Protein AF-A0A8J1W6Z0-F1 (afdb_monomer_lite)

pLDDT: mean 76.2, std 20.37, range [37.91, 97.0]

Secondary structure (DSSP, 8-state):
---------------------S--------PPP------------------------EEEEEEE-GGGEEESSS---SB-TTS-BHHHHHHHHHTTSS-TTTSPPEEEEE-TTT--EEES-HHHHHHHHHH-TTS-EEEEEEE-TT---

Structure (mmCIF, N/CA/C/O backbone):
data_AF-A0A8J1W6Z0-F1
#
_entry.id   AF-A0A8J1W6Z0-F1
#
loop_
_atom_site.group_PDB
_atom_site.id
_atom_site.type_symbol
_atom_site.label_atom_id
_atom_site.label_alt_id
_atom_site.label_comp_id
_atom_site.label_asym_id
_atom_site.label_entity_id
_atom_site.label_seq_id
_atom_site.pdbx_PDB_ins_code
_atom_site.Cartn_x
_atom_site.Cartn_y
_atom_site.Cartn_z
_atom_site.occupancy
_atom_site.B_iso_or_equiv
_atom_site.auth_seq_id
_atom_site.auth_comp_id
_atom_site.auth_asym_id
_atom_site.auth_atom_id
_atom_site.pdbx_PDB_model_num
ATOM 1 N N . VAL A 1 1 ? -59.587 -21.105 31.756 1.00 55.28 1 VAL A N 1
ATOM 2 C CA . VAL A 1 1 ? -58.363 -21.680 31.159 1.00 55.28 1 VAL A CA 1
ATOM 3 C C . VAL A 1 1 ? -57.451 -20.518 30.804 1.00 55.28 1 VAL A C 1
ATOM 5 O O . VAL A 1 1 ? -57.468 -20.054 29.679 1.00 55.28 1 VAL A O 1
ATOM 8 N N . GLU A 1 2 ? -56.927 -19.776 31.776 1.00 43.16 2 GLU A N 1
ATOM 9 C CA . GLU A 1 2 ? -56.063 -20.170 32.907 1.00 43.16 2 GLU A CA 1
ATOM 10 C C . GLU A 1 2 ? -54.629 -20.490 32.444 1.00 43.16 2 GLU A C 1
ATOM 12 O O . GLU A 1 2 ? -54.354 -21.591 31.982 1.00 43.16 2 GLU A O 1
ATOM 17 N N . GLU A 1 3 ? -53.805 -19.438 32.561 1.00 55.97 3 GLU A N 1
ATOM 18 C CA . GLU A 1 3 ? -52.417 -19.374 33.052 1.00 55.97 3 GLU A CA 1
ATOM 19 C C . GLU A 1 3 ? -51.219 -19.884 32.200 1.00 55.97 3 GLU A C 1
ATOM 21 O O . GLU A 1 3 ? -51.371 -20.701 31.292 1.00 55.97 3 GLU A O 1
ATOM 26 N N . PRO A 1 4 ? -50.020 -19.299 32.444 1.00 62.81 4 PRO A N 1
ATOM 27 C CA . PRO A 1 4 ? -48.922 -19.117 31.492 1.00 62.81 4 PRO A CA 1
ATOM 28 C C . PRO A 1 4 ? -47.702 -20.009 31.792 1.00 62.81 4 PRO A C 1
ATOM 30 O O . PRO A 1 4 ? -47.584 -20.568 32.876 1.00 62.81 4 PRO A O 1
ATOM 33 N N . ASN A 1 5 ? -46.737 -20.081 30.866 1.00 52.59 5 ASN A N 1
ATOM 34 C CA . ASN A 1 5 ? -45.421 -20.668 31.149 1.00 52.59 5 ASN A CA 1
ATOM 35 C C . ASN A 1 5 ? -44.339 -19.585 31.223 1.00 52.59 5 ASN A C 1
ATOM 37 O O . ASN A 1 5 ? -43.791 -19.139 30.214 1.00 52.59 5 ASN A O 1
ATOM 41 N N . THR A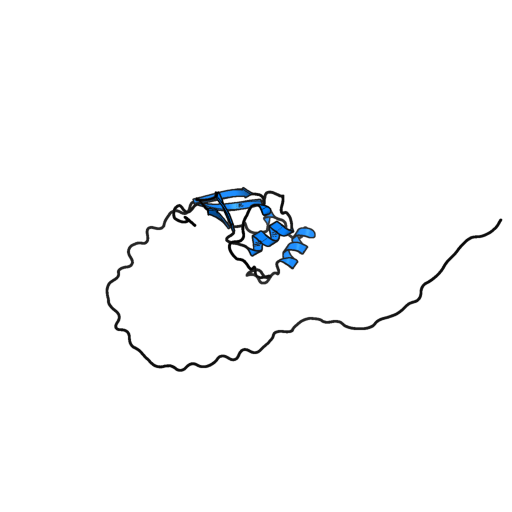 1 6 ? -44.047 -19.189 32.457 1.00 53.59 6 THR A N 1
ATOM 42 C CA . THR A 1 6 ? -42.753 -18.695 32.925 1.00 53.59 6 THR A CA 1
ATOM 43 C C . THR A 1 6 ? -41.742 -19.843 32.937 1.00 53.59 6 THR A C 1
ATOM 45 O O . THR A 1 6 ? -42.044 -20.949 33.375 1.00 53.59 6 THR A O 1
ATOM 48 N N . SER A 1 7 ? -40.517 -19.577 32.494 1.00 65.12 7 SER A N 1
ATOM 49 C CA . SER A 1 7 ? -39.356 -20.403 32.830 1.00 65.12 7 SER A CA 1
ATOM 50 C C . SER A 1 7 ? -38.153 -19.487 32.989 1.00 65.12 7 SER A C 1
ATOM 52 O O . SER A 1 7 ? -37.406 -19.232 32.047 1.00 65.12 7 SER A O 1
ATOM 54 N N . ASP A 1 8 ? -38.020 -18.990 34.213 1.00 50.75 8 ASP A N 1
ATOM 55 C CA . ASP A 1 8 ? -36.763 -18.610 34.843 1.00 50.75 8 ASP A CA 1
ATOM 56 C C . ASP A 1 8 ? -35.699 -19.694 34.643 1.00 50.75 8 ASP A C 1
ATOM 58 O O . ASP A 1 8 ? -35.991 -20.874 34.818 1.00 50.75 8 ASP A O 1
ATOM 62 N N . CYS A 1 9 ? -34.471 -19.276 34.331 1.00 53.75 9 CYS A N 1
ATOM 63 C CA . CYS A 1 9 ? -33.236 -19.936 34.757 1.00 53.75 9 CYS A CA 1
ATOM 64 C C . CYS A 1 9 ? -32.051 -18.994 34.483 1.00 53.75 9 CYS A C 1
ATOM 66 O O . CYS A 1 9 ? -31.413 -19.057 33.433 1.00 53.75 9 CYS A O 1
ATOM 68 N N . ALA A 1 10 ? -31.743 -18.133 35.453 1.00 58.06 10 ALA A N 1
ATOM 69 C CA . ALA A 1 10 ? -30.351 -17.820 35.767 1.00 58.06 10 ALA A CA 1
ATOM 70 C C . ALA A 1 10 ? -29.803 -18.94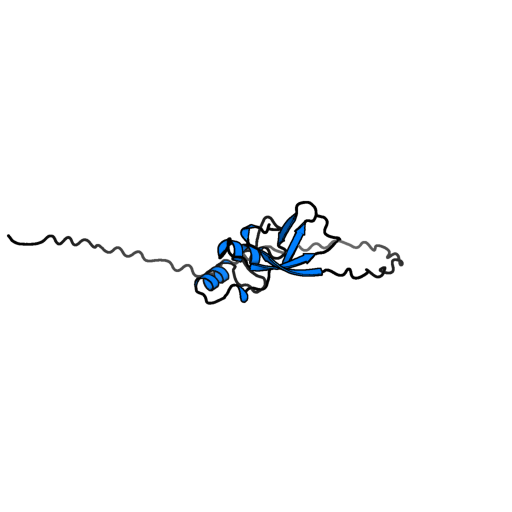8 36.663 1.00 58.06 10 ALA A C 1
ATOM 72 O O . ALA A 1 10 ? -30.563 -19.556 37.425 1.00 58.06 10 ALA A O 1
ATOM 73 N N . PRO A 1 11 ? -28.504 -19.258 36.568 1.00 66.12 11 PRO A N 1
ATOM 74 C CA . PRO A 1 11 ? -27.668 -18.827 37.683 1.00 66.12 11 PRO A CA 1
ATOM 75 C C . PRO A 1 11 ? -26.348 -18.183 37.258 1.00 66.12 11 PRO A C 1
ATOM 77 O O . PRO A 1 11 ? -25.693 -18.592 36.297 1.00 66.12 11 PRO A O 1
ATOM 80 N N . ASP A 1 12 ? -25.975 -17.195 38.065 1.00 49.97 12 ASP A N 1
ATOM 81 C CA . ASP A 1 12 ? -24.662 -16.586 38.176 1.00 49.97 12 ASP A CA 1
ATOM 82 C C . ASP A 1 12 ? -23.538 -17.624 38.254 1.00 49.97 12 ASP A C 1
ATOM 84 O O . ASP A 1 12 ? -23.610 -18.636 38.959 1.00 49.97 12 ASP A O 1
ATOM 88 N N . THR A 1 13 ? -22.437 -17.341 37.568 1.00 62.97 13 THR A N 1
ATOM 89 C CA . THR A 1 13 ? -21.129 -17.751 38.072 1.00 62.97 13 THR A CA 1
ATOM 90 C C . THR A 1 13 ? -20.105 -16.707 37.680 1.00 62.97 13 THR A C 1
ATOM 92 O O . THR A 1 13 ? -19.651 -16.633 36.537 1.00 62.97 13 THR A O 1
ATOM 95 N N . ASP A 1 14 ? -19.751 -15.904 38.673 1.00 50.00 14 ASP A N 1
ATOM 96 C CA . ASP A 1 14 ? -18.552 -15.093 38.701 1.00 50.00 14 ASP A CA 1
ATOM 97 C C . ASP A 1 14 ? -17.325 -15.945 38.352 1.00 50.00 14 ASP A C 1
ATOM 99 O O . ASP A 1 14 ? -17.075 -17.000 38.944 1.00 50.00 14 ASP A O 1
ATOM 103 N N . LYS A 1 15 ? -16.521 -15.464 37.404 1.00 60.25 15 LYS A N 1
ATOM 104 C CA . LYS A 1 15 ? -15.098 -15.792 37.356 1.00 60.25 15 LYS A CA 1
ATOM 105 C C . LYS A 1 15 ? -14.295 -14.507 37.292 1.00 60.25 15 LYS A C 1
ATOM 107 O O . LYS A 1 15 ? -14.211 -13.840 36.264 1.00 60.25 15 LYS A O 1
ATOM 112 N N . GLU A 1 16 ? -13.732 -14.203 38.453 1.00 41.56 16 GLU A N 1
ATOM 113 C CA . GLU A 1 16 ? -12.597 -13.324 38.681 1.00 41.56 16 GLU A CA 1
ATOM 114 C C . GLU A 1 16 ? -11.401 -13.648 37.772 1.00 41.56 16 GLU A C 1
ATOM 116 O O . GLU A 1 16 ? -11.106 -14.812 37.500 1.00 41.56 16 GLU A O 1
ATOM 121 N N . GLY A 1 17 ? -10.648 -12.592 37.443 1.00 41.31 17 GLY A N 1
ATOM 122 C CA . GLY A 1 17 ? -9.226 -12.639 37.088 1.00 41.31 17 GLY A CA 1
ATOM 123 C C . GLY A 1 17 ? -8.947 -13.004 35.625 1.00 41.31 17 GLY A C 1
ATOM 124 O O . GLY A 1 17 ? -9.398 -14.022 35.130 1.00 41.31 17 GLY A O 1
ATOM 125 N N . THR A 1 18 ? -8.175 -12.253 34.850 1.00 46.00 18 THR A N 1
ATOM 126 C CA . THR A 1 18 ? -7.072 -11.367 35.214 1.00 46.00 18 THR A CA 1
ATOM 127 C C . THR A 1 18 ? -6.859 -10.335 34.112 1.00 46.00 18 THR A C 1
ATOM 129 O O . THR A 1 18 ? -6.840 -10.637 32.922 1.00 46.00 18 THR A O 1
ATOM 132 N N . VAL A 1 19 ? -6.658 -9.096 34.549 1.00 48.50 19 VAL A N 1
ATOM 133 C CA . VAL A 1 19 ? -6.062 -8.015 33.769 1.00 48.50 19 VAL A CA 1
ATOM 134 C C . VAL A 1 19 ? -4.643 -8.445 33.389 1.00 48.50 19 VAL A C 1
ATOM 136 O O . VAL A 1 19 ? -3.782 -8.570 34.256 1.00 48.50 19 VAL A O 1
ATOM 139 N N . THR A 1 20 ? -4.389 -8.691 32.108 1.00 47.84 20 THR A N 1
ATOM 140 C CA . THR A 1 20 ? -3.028 -8.703 31.557 1.00 47.84 20 THR A CA 1
ATOM 141 C C . THR A 1 20 ? -2.854 -7.432 30.742 1.00 47.84 20 THR A C 1
ATOM 143 O O . THR A 1 20 ? -3.082 -7.419 29.534 1.00 47.84 20 THR A O 1
ATOM 146 N N . ASP A 1 21 ? -2.507 -6.356 31.439 1.00 46.09 21 ASP A N 1
ATOM 147 C CA . ASP A 1 21 ? -1.954 -5.146 30.841 1.00 46.09 21 ASP A CA 1
ATOM 148 C C . ASP A 1 21 ? -0.430 -5.307 30.618 1.00 46.09 21 ASP A C 1
ATOM 150 O O . ASP A 1 21 ? 0.177 -6.268 31.102 1.00 46.09 21 ASP A O 1
ATOM 154 N N . PRO A 1 22 ? 0.176 -4.442 29.788 1.00 56.78 22 PRO A N 1
ATOM 155 C CA . PRO A 1 22 ? 1.162 -4.805 28.783 1.00 56.78 22 PRO A CA 1
ATOM 156 C C . PRO A 1 22 ? 2.583 -4.445 29.216 1.00 56.78 22 PRO A C 1
ATOM 158 O O . PRO A 1 22 ? 2.794 -3.359 29.723 1.00 56.78 22 PRO A O 1
ATOM 161 N N . ASP A 1 23 ? 3.548 -5.332 28.976 1.00 49.59 23 ASP A N 1
ATOM 162 C CA . ASP A 1 23 ? 4.970 -5.045 28.712 1.00 49.59 23 ASP A CA 1
ATOM 163 C C . ASP A 1 23 ? 5.760 -6.340 28.924 1.00 49.59 23 ASP A C 1
ATOM 165 O O . ASP A 1 23 ? 6.216 -6.665 30.016 1.00 49.59 23 ASP A O 1
ATOM 169 N N . VAL A 1 24 ? 5.918 -7.119 27.854 1.00 44.34 24 VAL A N 1
ATOM 170 C CA . VAL A 1 24 ? 6.984 -8.124 27.790 1.00 44.34 24 VAL A CA 1
ATOM 171 C C . VAL A 1 24 ? 7.892 -7.709 26.652 1.00 44.34 24 VAL A C 1
ATOM 173 O O . VAL A 1 24 ? 7.756 -8.134 25.504 1.00 44.34 24 VAL A O 1
ATOM 176 N N . VAL A 1 25 ? 8.803 -6.805 26.991 1.00 54.94 25 VAL A N 1
ATOM 177 C CA . VAL A 1 25 ? 10.021 -6.564 26.233 1.00 54.94 25 VAL A CA 1
ATOM 178 C C . VAL A 1 25 ? 10.996 -7.669 26.641 1.00 54.94 25 VAL A C 1
ATOM 180 O O . VAL A 1 25 ? 11.375 -7.726 27.809 1.00 54.94 25 VAL A O 1
ATOM 183 N N . PRO A 1 26 ? 11.432 -8.568 25.747 1.00 53.47 26 PRO A N 1
ATOM 184 C CA . PRO A 1 26 ? 12.614 -9.357 26.036 1.00 53.47 26 PRO A CA 1
ATOM 185 C C . PRO A 1 26 ? 13.851 -8.458 25.886 1.00 53.47 26 PRO A C 1
ATOM 187 O O . PRO A 1 26 ? 14.415 -8.314 24.800 1.00 53.47 26 PRO A O 1
ATOM 190 N N . GLU A 1 27 ? 14.278 -7.854 26.997 1.00 50.03 27 GLU A N 1
ATOM 191 C CA . GLU A 1 27 ? 15.691 -7.573 27.256 1.00 50.03 27 GLU A CA 1
ATOM 192 C C . GLU A 1 27 ? 16.424 -8.916 27.319 1.00 50.03 27 GLU A C 1
ATOM 194 O O . GLU A 1 27 ? 16.301 -9.620 28.313 1.00 50.03 27 GLU A O 1
ATOM 199 N N . ASN A 1 28 ? 17.126 -9.305 26.252 1.00 46.88 28 ASN A N 1
ATOM 200 C CA . ASN A 1 28 ? 18.503 -9.810 26.319 1.00 46.88 28 ASN A CA 1
ATOM 201 C C . ASN A 1 28 ? 18.958 -10.263 24.927 1.00 46.88 28 ASN A C 1
ATOM 203 O O . ASN A 1 28 ? 18.607 -11.355 24.502 1.00 46.88 28 ASN A O 1
ATOM 207 N N . PHE A 1 29 ? 19.793 -9.478 24.248 1.00 43.28 29 PHE A N 1
ATOM 208 C CA . PHE A 1 29 ? 20.888 -10.043 23.455 1.00 43.28 29 PHE A CA 1
ATOM 209 C C . PHE A 1 29 ? 22.080 -9.098 23.540 1.00 43.28 29 PHE A C 1
ATOM 211 O O . PHE A 1 29 ? 22.293 -8.202 22.728 1.00 43.28 29 PHE A O 1
ATOM 218 N N . GLN A 1 30 ? 22.815 -9.332 24.621 1.00 45.28 30 GLN A N 1
ATOM 219 C CA . GLN A 1 30 ? 24.229 -9.076 24.827 1.00 45.28 30 GLN A CA 1
ATOM 220 C C . GLN A 1 30 ? 25.027 -8.932 23.522 1.00 45.28 30 GLN A C 1
ATOM 222 O O . GLN A 1 30 ? 25.164 -9.863 22.729 1.00 45.28 30 GLN A O 1
ATOM 227 N N . THR A 1 31 ? 25.604 -7.750 23.347 1.00 58.16 31 THR A N 1
ATOM 228 C CA . THR A 1 31 ? 26.660 -7.448 22.382 1.00 58.16 31 THR A CA 1
ATOM 229 C C . THR A 1 31 ? 27.892 -8.318 22.662 1.00 58.16 31 THR A C 1
ATOM 231 O O . THR A 1 31 ? 28.458 -8.204 23.752 1.00 58.16 31 THR A O 1
ATOM 234 N N . PRO A 1 32 ? 28.406 -9.120 21.712 1.00 58.12 32 PRO A N 1
ATOM 235 C CA . PRO A 1 32 ? 29.779 -9.580 21.802 1.00 58.12 32 PRO A CA 1
ATOM 236 C C . PRO A 1 32 ? 30.709 -8.490 21.261 1.00 58.12 32 PRO A C 1
ATOM 238 O O . PRO A 1 32 ? 30.668 -8.119 20.085 1.00 58.12 32 PRO A O 1
ATOM 241 N N . MET A 1 33 ? 31.583 -7.995 22.136 1.00 43.84 33 MET A N 1
ATOM 242 C CA . MET A 1 33 ? 32.806 -7.311 21.735 1.00 43.84 33 MET A CA 1
ATOM 243 C C . MET A 1 33 ? 33.584 -8.223 20.780 1.00 43.84 33 MET A C 1
ATOM 245 O O . MET A 1 33 ? 33.952 -9.338 21.144 1.00 43.84 33 MET A O 1
ATOM 249 N N . ARG A 1 34 ? 33.884 -7.741 19.573 1.00 47.72 34 ARG A N 1
ATOM 250 C CA . ARG A 1 34 ? 34.917 -8.339 18.726 1.00 47.72 34 ARG A CA 1
ATOM 251 C C . ARG A 1 34 ? 36.020 -7.312 18.518 1.00 47.72 34 ARG A C 1
ATOM 253 O O . ARG A 1 34 ? 35.953 -6.477 17.624 1.00 47.72 34 ARG A O 1
ATOM 260 N N . ALA A 1 35 ? 37.030 -7.387 19.379 1.00 48.12 35 ALA A N 1
ATOM 261 C CA . ALA A 1 35 ? 38.348 -6.846 19.089 1.00 48.12 35 ALA A CA 1
ATOM 262 C C . ALA A 1 35 ? 38.998 -7.729 18.011 1.00 48.12 35 ALA A C 1
ATOM 264 O O . ALA A 1 35 ? 39.054 -8.950 18.149 1.00 48.12 35 ALA A O 1
ATOM 265 N N . GLY A 1 36 ? 39.445 -7.115 16.918 1.00 39.03 36 GLY A N 1
ATOM 266 C CA . GLY A 1 36 ? 40.051 -7.815 15.790 1.00 39.03 36 GLY A CA 1
ATOM 267 C C . GLY A 1 36 ? 40.763 -6.854 14.845 1.00 39.03 36 GLY A C 1
ATOM 268 O O . GLY A 1 36 ? 40.158 -6.339 13.917 1.00 39.03 36 GLY A O 1
ATOM 269 N N . ALA A 1 37 ? 42.031 -6.613 15.172 1.00 43.62 37 ALA A N 1
ATOM 270 C CA . ALA A 1 37 ? 43.174 -6.193 14.362 1.00 43.62 37 ALA A CA 1
ATOM 271 C C . ALA A 1 37 ? 42.974 -5.652 12.925 1.00 43.62 37 ALA A C 1
ATOM 273 O O . ALA A 1 37 ? 42.472 -6.317 12.026 1.00 43.62 37 ALA A O 1
ATOM 274 N N . SER A 1 38 ? 43.560 -4.467 12.734 1.00 48.31 38 SER A N 1
ATOM 275 C CA . SER A 1 38 ? 44.297 -3.959 11.572 1.00 48.31 38 SER A CA 1
ATOM 276 C C . SER A 1 38 ? 44.438 -4.848 10.331 1.00 48.31 38 SER A C 1
ATOM 278 O O . SER A 1 38 ? 45.140 -5.856 10.342 1.00 48.31 38 SER A O 1
ATOM 280 N N . SER A 1 39 ? 44.014 -4.299 9.193 1.00 47.62 39 SER A N 1
ATOM 281 C CA . SER A 1 39 ? 44.778 -4.409 7.949 1.00 47.62 39 SER A CA 1
ATOM 282 C C . SER A 1 39 ? 44.579 -3.147 7.112 1.00 47.62 39 SER A C 1
ATOM 284 O O . SER A 1 39 ? 43.512 -2.916 6.545 1.00 47.62 39 SER A O 1
ATOM 286 N N . ALA A 1 40 ? 45.626 -2.324 7.064 1.00 48.53 40 ALA A N 1
ATOM 287 C CA . ALA A 1 40 ? 45.753 -1.199 6.156 1.00 48.53 40 ALA A CA 1
ATOM 288 C C . ALA A 1 40 ? 45.681 -1.699 4.705 1.00 48.53 40 ALA A C 1
ATOM 290 O O . ALA A 1 40 ? 46.599 -2.360 4.217 1.00 48.53 40 ALA A O 1
ATOM 291 N N . THR A 1 41 ? 44.597 -1.374 4.004 1.00 49.19 41 THR A N 1
ATOM 292 C CA . THR A 1 41 ? 44.546 -1.467 2.545 1.00 49.19 41 THR A CA 1
ATOM 293 C C . THR A 1 41 ? 44.935 -0.110 1.972 1.00 49.19 41 THR A C 1
ATOM 295 O O . THR A 1 41 ? 44.334 0.921 2.260 1.00 49.19 41 THR A O 1
ATOM 298 N N . ARG A 1 42 ? 46.029 -0.116 1.206 1.00 51.12 42 ARG A N 1
ATOM 299 C CA . ARG A 1 42 ? 46.547 1.025 0.450 1.00 51.12 42 ARG A CA 1
ATOM 300 C C . ARG A 1 42 ? 45.452 1.540 -0.487 1.00 51.12 42 ARG A C 1
ATOM 302 O O . ARG A 1 42 ? 45.072 0.843 -1.423 1.00 51.12 42 ARG A O 1
ATOM 309 N N . GLY A 1 43 ? 44.957 2.747 -0.218 1.00 37.91 43 GLY A N 1
ATOM 310 C CA . GLY A 1 43 ? 44.028 3.451 -1.093 1.00 37.91 43 GLY A CA 1
ATOM 311 C C . GLY A 1 43 ? 44.684 3.747 -2.438 1.00 37.91 43 GLY A C 1
ATOM 312 O O . GLY A 1 43 ? 45.706 4.425 -2.510 1.00 37.91 43 GLY A O 1
ATOM 313 N N . THR A 1 44 ? 44.097 3.217 -3.503 1.00 53.94 44 THR A N 1
ATOM 314 C CA . THR A 1 44 ? 44.366 3.614 -4.884 1.00 53.94 44 THR A CA 1
ATOM 315 C C . THR A 1 44 ? 43.693 4.971 -5.135 1.00 53.94 44 THR A C 1
ATOM 317 O O . THR A 1 44 ? 42.487 5.088 -4.909 1.00 53.94 44 THR A O 1
ATOM 320 N N . PRO A 1 45 ? 44.407 6.011 -5.601 1.00 54.09 45 PRO A N 1
ATOM 321 C CA . PRO A 1 45 ? 43.782 7.251 -6.037 1.00 54.09 45 PRO A CA 1
ATOM 322 C C . PRO A 1 45 ? 43.397 7.101 -7.513 1.00 54.09 45 PRO A C 1
ATOM 324 O O . PRO A 1 45 ? 44.270 6.962 -8.364 1.00 54.09 45 PRO A O 1
ATOM 327 N N . GLY A 1 46 ? 42.103 7.110 -7.843 1.00 49.94 46 GLY A N 1
ATOM 328 C CA . GLY A 1 46 ? 41.692 7.170 -9.251 1.00 49.94 46 GLY A CA 1
ATOM 329 C C . GLY A 1 46 ? 40.402 6.445 -9.601 1.00 49.94 46 GLY A C 1
ATOM 330 O O . GLY A 1 46 ? 40.396 5.502 -10.383 1.00 49.94 46 GLY A O 1
ATOM 331 N N . SER A 1 47 ? 39.278 6.925 -9.089 1.00 43.25 47 SER A N 1
ATOM 332 C CA . SER A 1 47 ? 38.031 6.872 -9.852 1.00 43.25 47 SER A CA 1
ATOM 333 C C . SER A 1 47 ? 37.239 8.108 -9.495 1.00 43.25 47 SER A C 1
ATOM 335 O O . SER A 1 47 ? 36.582 8.177 -8.459 1.00 43.25 47 SER A O 1
ATOM 337 N N . THR A 1 48 ? 37.366 9.127 -10.339 1.00 58.88 48 THR A N 1
ATOM 338 C CA . THR A 1 48 ? 36.400 10.216 -10.364 1.00 58.88 48 THR A CA 1
ATOM 339 C C . THR A 1 48 ? 35.014 9.580 -10.516 1.00 58.88 48 THR A C 1
ATOM 341 O O . THR A 1 48 ? 34.823 8.760 -11.421 1.00 58.88 48 THR A O 1
ATOM 344 N N . PRO A 1 49 ? 34.039 9.876 -9.636 1.00 54.56 49 PRO A N 1
ATOM 345 C CA . PRO A 1 49 ? 32.680 9.425 -9.864 1.00 54.56 49 PRO A CA 1
ATOM 346 C C . PRO A 1 49 ? 32.231 10.067 -11.173 1.00 54.56 49 PRO A C 1
ATOM 348 O O . PRO A 1 49 ? 32.079 11.286 -11.268 1.00 54.56 49 PRO A O 1
ATOM 351 N N . SER A 1 50 ? 32.086 9.244 -12.211 1.00 54.28 50 SER A N 1
ATOM 352 C CA . SER A 1 50 ? 31.467 9.678 -13.458 1.00 54.28 50 SER A CA 1
ATOM 353 C C . SER A 1 50 ? 30.118 10.309 -13.104 1.00 54.28 50 SER A C 1
ATOM 355 O O . SER A 1 50 ? 29.433 9.778 -12.224 1.00 54.28 50 SER A O 1
ATOM 357 N N . PRO A 1 51 ? 29.718 11.431 -13.728 1.00 56.59 51 PRO A N 1
ATOM 358 C CA . PRO A 1 51 ? 28.441 12.055 -13.427 1.00 56.59 51 PRO A CA 1
ATOM 359 C C . PRO A 1 51 ? 27.339 11.036 -13.712 1.00 56.59 51 PRO A C 1
ATOM 361 O O . PRO A 1 51 ? 27.032 10.742 -14.868 1.00 56.59 51 PRO A O 1
ATOM 364 N N . ILE A 1 52 ? 26.767 10.464 -12.647 1.00 62.91 52 ILE A N 1
ATOM 365 C CA . ILE A 1 52 ? 25.593 9.604 -12.734 1.00 62.91 52 ILE A CA 1
ATOM 366 C C . ILE A 1 52 ? 24.509 10.503 -13.317 1.00 62.91 52 ILE A C 1
ATOM 368 O O . ILE A 1 52 ? 23.958 11.362 -12.624 1.00 62.91 52 ILE A O 1
ATOM 372 N N . LYS A 1 53 ? 24.261 10.364 -14.625 1.00 62.44 53 LYS A N 1
ATOM 373 C CA . LYS A 1 53 ? 23.166 11.048 -15.310 1.00 62.44 53 LYS A CA 1
ATOM 374 C C . LYS A 1 53 ? 21.905 10.712 -14.524 1.00 62.44 53 LYS A C 1
ATOM 376 O O . LYS A 1 53 ? 21.479 9.559 -14.512 1.00 62.44 53 LYS A O 1
ATOM 381 N N . LYS A 1 54 ? 21.342 11.703 -13.825 1.00 59.94 54 LYS A N 1
ATOM 382 C CA . LYS A 1 54 ? 20.087 11.552 -13.085 1.00 59.94 54 LYS A CA 1
ATOM 383 C C . LYS A 1 54 ? 19.019 11.143 -14.100 1.00 59.94 54 LYS A C 1
ATOM 385 O O . LYS A 1 54 ? 18.595 11.963 -14.911 1.00 59.94 54 LYS A O 1
ATOM 390 N N . ARG A 1 55 ? 18.647 9.862 -14.115 1.00 66.44 55 ARG A N 1
ATOM 391 C CA . ARG A 1 55 ? 17.599 9.352 -15.004 1.00 66.44 55 ARG A CA 1
ATOM 392 C C . ARG A 1 55 ? 16.265 9.949 -14.560 1.00 66.44 55 ARG A C 1
ATOM 394 O O . ARG A 1 55 ? 15.979 10.026 -13.365 1.00 66.44 55 ARG A O 1
ATOM 401 N N . LYS A 1 56 ? 15.467 10.411 -15.523 1.00 72.50 56 LYS A N 1
ATOM 402 C CA . LYS A 1 56 ? 14.143 10.980 -15.262 1.00 72.50 56 LYS A CA 1
ATOM 403 C C . LYS A 1 56 ? 13.171 9.832 -14.990 1.00 72.50 56 LYS A C 1
ATOM 405 O O . LYS A 1 56 ? 12.741 9.169 -15.924 1.00 72.50 56 LYS A O 1
ATOM 410 N N . VAL A 1 57 ? 12.849 9.599 -13.721 1.00 77.44 57 VAL A N 1
ATOM 411 C CA . VAL A 1 57 ? 11.771 8.678 -13.331 1.00 77.44 57 VAL A CA 1
ATOM 412 C C . VAL A 1 57 ? 10.438 9.370 -13.596 1.00 77.44 57 VAL A C 1
ATOM 414 O O . VAL A 1 57 ? 10.206 10.474 -13.091 1.00 77.44 57 VAL A O 1
ATOM 417 N N . MET A 1 58 ? 9.576 8.747 -14.396 1.00 81.75 58 MET A N 1
ATOM 418 C CA . MET A 1 58 ? 8.235 9.260 -14.673 1.00 81.75 58 MET A CA 1
ATOM 419 C C . MET A 1 58 ? 7.285 8.762 -13.580 1.00 81.75 58 MET A C 1
ATOM 421 O O . MET A 1 58 ? 7.336 7.600 -13.176 1.00 81.75 58 MET A O 1
ATOM 425 N N . LYS A 1 59 ? 6.463 9.671 -13.046 1.00 90.06 59 LYS A N 1
ATOM 426 C CA . LYS A 1 59 ? 5.487 9.379 -11.992 1.00 90.06 59 LYS A CA 1
ATOM 427 C C . LYS A 1 59 ? 4.097 9.674 -12.526 1.00 90.06 59 LYS A C 1
ATOM 429 O O . LYS A 1 59 ? 3.838 10.806 -12.927 1.00 90.06 59 LYS A O 1
ATOM 434 N N . GLU A 1 60 ? 3.225 8.683 -12.491 1.00 92.50 60 GLU A N 1
ATOM 435 C CA . GLU A 1 60 ? 1.838 8.794 -12.936 1.00 92.50 60 GLU A CA 1
ATOM 436 C C . GLU A 1 60 ? 0.899 8.425 -11.785 1.00 92.50 60 GLU A C 1
ATOM 438 O O . GLU A 1 60 ? 1.204 7.526 -11.004 1.00 92.50 60 GLU A O 1
ATOM 443 N N . ILE A 1 61 ? -0.230 9.124 -11.648 1.00 94.19 61 ILE A N 1
ATOM 444 C CA . ILE A 1 61 ? -1.276 8.743 -10.692 1.00 94.19 61 ILE A CA 1
ATOM 445 C C . ILE A 1 61 ? -2.307 7.908 -11.443 1.00 94.19 61 ILE A C 1
ATOM 447 O O . ILE A 1 61 ? -2.913 8.396 -12.392 1.00 94.19 61 ILE A O 1
ATOM 451 N N . VAL A 1 62 ? -2.514 6.668 -11.006 1.00 94.75 62 VAL A N 1
ATOM 452 C CA . VAL A 1 62 ? -3.421 5.710 -11.656 1.00 94.75 62 VAL A CA 1
ATOM 453 C C . VAL A 1 62 ? -4.377 5.134 -10.616 1.00 94.75 62 VAL A C 1
ATOM 455 O O . VAL A 1 62 ? -4.008 4.979 -9.452 1.00 94.75 62 VAL A O 1
ATOM 458 N N . LYS A 1 63 ? -5.606 4.810 -11.023 1.00 95.81 63 LYS A N 1
ATOM 459 C CA . LYS A 1 63 ? -6.588 4.115 -10.182 1.00 95.81 63 LYS A CA 1
ATOM 460 C C . LYS A 1 63 ? -6.515 2.612 -10.423 1.00 95.81 63 LYS A C 1
ATOM 462 O O . LYS A 1 63 ? -6.612 2.165 -11.562 1.00 95.81 63 LYS A O 1
ATOM 467 N N . VAL A 1 64 ? -6.299 1.837 -9.361 1.00 95.94 64 VAL A N 1
ATOM 468 C CA . VAL A 1 64 ? -6.155 0.373 -9.435 1.00 95.94 64 VAL A CA 1
ATOM 469 C C . VAL A 1 64 ? -6.785 -0.276 -8.205 1.00 95.94 64 VAL A C 1
ATOM 471 O O . VAL A 1 64 ? -6.720 0.268 -7.105 1.00 95.94 64 VAL A O 1
ATOM 474 N N . LYS A 1 65 ? -7.366 -1.469 -8.373 1.00 97.00 65 LYS A N 1
ATOM 475 C CA . LYS A 1 65 ? -7.845 -2.295 -7.255 1.00 97.00 65 LYS A CA 1
ATOM 476 C C . LYS A 1 65 ? -6.668 -2.869 -6.453 1.00 97.00 65 LYS A C 1
ATOM 478 O O . LYS A 1 65 ? -5.816 -3.527 -7.060 1.00 97.00 65 LYS A O 1
ATOM 483 N N . PRO A 1 66 ? -6.627 -2.728 -5.114 1.00 96.50 66 PRO A N 1
ATOM 484 C CA . PRO A 1 66 ? -5.544 -3.242 -4.278 1.00 96.50 66 PRO A CA 1
ATOM 485 C C . PRO A 1 66 ? -5.247 -4.719 -4.519 1.00 96.50 66 PRO A C 1
ATOM 487 O O . PRO A 1 66 ? -4.080 -5.108 -4.559 1.00 96.50 66 PRO A O 1
ATOM 490 N N . ARG A 1 67 ? -6.283 -5.544 -4.736 1.00 96.75 67 ARG A N 1
ATOM 491 C CA . ARG A 1 67 ? -6.138 -6.988 -4.980 1.00 96.75 67 ARG A CA 1
ATOM 492 C C . ARG A 1 67 ? -5.228 -7.327 -6.170 1.00 96.75 67 ARG A C 1
ATOM 494 O O . ARG A 1 67 ? -4.550 -8.346 -6.116 1.00 96.75 67 ARG A O 1
ATOM 501 N N . ASN A 1 68 ? -5.157 -6.453 -7.180 1.00 96.44 68 ASN A N 1
ATOM 502 C CA . ASN A 1 68 ? -4.375 -6.654 -8.406 1.00 96.44 68 ASN A CA 1
ATOM 503 C C . ASN A 1 68 ? -2.883 -6.299 -8.249 1.00 96.44 68 ASN A C 1
ATOM 505 O O . ASN A 1 68 ? -2.117 -6.454 -9.196 1.00 96.44 68 ASN A O 1
ATOM 509 N N . ILE A 1 69 ? -2.467 -5.775 -7.093 1.00 96.12 69 ILE A N 1
ATOM 510 C CA . ILE A 1 69 ? -1.081 -5.373 -6.837 1.00 96.12 69 ILE A CA 1
ATOM 511 C C . ILE A 1 69 ? -0.396 -6.456 -6.000 1.00 96.12 69 ILE A C 1
ATOM 513 O O . ILE A 1 69 ? -0.916 -6.892 -4.970 1.00 96.12 69 ILE A O 1
ATOM 517 N N . ASN A 1 70 ? 0.794 -6.871 -6.415 1.00 96.12 70 ASN A N 1
ATOM 518 C CA . ASN A 1 70 ? 1.620 -7.857 -5.732 1.00 96.12 70 ASN A CA 1
ATOM 519 C C . ASN A 1 70 ? 2.493 -7.215 -4.648 1.00 96.12 70 ASN A C 1
ATOM 521 O O . ASN A 1 70 ? 2.907 -6.053 -4.734 1.00 96.12 70 ASN A O 1
ATOM 525 N N . PHE A 1 71 ? 2.800 -7.999 -3.616 1.00 95.44 71 PHE A N 1
ATOM 526 C CA . PHE A 1 71 ? 3.775 -7.618 -2.601 1.00 95.44 71 PHE A CA 1
ATOM 527 C C . PHE A 1 71 ? 5.183 -7.905 -3.107 1.00 95.44 71 PHE A C 1
ATOM 529 O O . PHE A 1 71 ? 5.448 -8.989 -3.608 1.00 95.44 71 PHE A O 1
ATOM 536 N N . THR A 1 72 ? 6.106 -6.966 -2.923 1.00 93.06 72 THR A N 1
ATOM 537 C CA . THR A 1 72 ? 7.528 -7.175 -3.263 1.00 93.06 72 THR A CA 1
ATOM 538 C C . THR A 1 72 ? 8.274 -8.062 -2.267 1.00 93.06 72 THR A C 1
ATOM 540 O O . THR A 1 72 ? 9.376 -8.512 -2.555 1.00 93.06 72 THR A O 1
ATOM 543 N N . GLN A 1 73 ? 7.711 -8.291 -1.079 1.00 90.62 73 GLN A N 1
ATOM 544 C CA . GLN A 1 73 ? 8.326 -9.069 -0.003 1.00 90.62 73 GLN A CA 1
ATOM 545 C C . GLN A 1 73 ? 7.332 -10.115 0.500 1.00 90.62 73 GLN A C 1
ATOM 547 O O . GLN A 1 73 ? 6.136 -9.835 0.581 1.00 90.62 73 GLN A O 1
ATOM 552 N N . GLY A 1 74 ? 7.834 -11.295 0.877 1.00 90.44 74 GLY A N 1
ATOM 553 C CA . GLY A 1 74 ? 7.013 -12.391 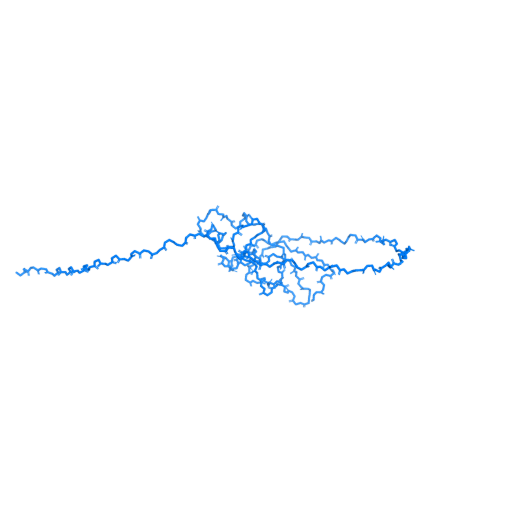1.406 1.00 90.44 74 GLY A CA 1
ATOM 554 C C . GLY A 1 74 ? 6.507 -12.176 2.837 1.00 90.44 74 GLY A C 1
ATOM 555 O O . GLY A 1 74 ? 5.625 -12.898 3.286 1.00 90.44 74 GLY A O 1
ATOM 556 N N . SER A 1 75 ? 7.036 -11.184 3.557 1.00 91.69 75 SER A N 1
ATOM 557 C CA . SER A 1 75 ? 6.592 -10.827 4.903 1.00 91.69 75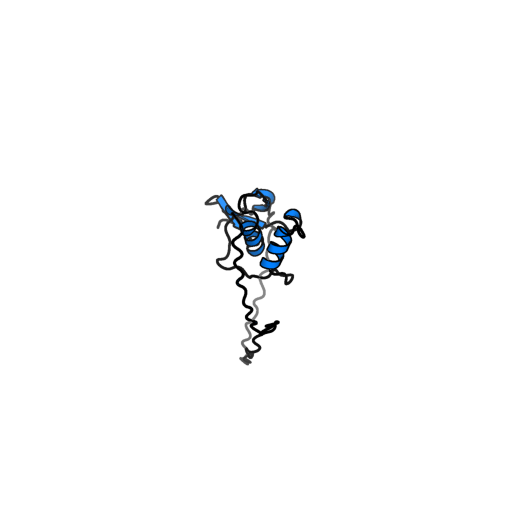 SER A CA 1
ATOM 558 C C . SER A 1 75 ? 6.402 -9.320 5.044 1.00 91.69 75 SER A C 1
ATOM 560 O O . SER A 1 75 ? 7.040 -8.512 4.364 1.00 91.69 75 SER A O 1
ATOM 562 N N . ILE A 1 76 ? 5.496 -8.933 5.941 1.00 91.88 76 ILE A N 1
ATOM 563 C CA . ILE A 1 76 ? 5.217 -7.539 6.279 1.00 91.88 76 ILE A CA 1
ATOM 564 C C . ILE A 1 76 ? 5.340 -7.343 7.786 1.00 91.88 76 ILE A C 1
ATOM 566 O O . ILE A 1 76 ? 4.934 -8.189 8.578 1.00 91.88 76 ILE A O 1
ATOM 570 N N . ARG A 1 77 ? 5.892 -6.201 8.199 1.00 90.69 77 ARG A N 1
ATOM 571 C CA . ARG A 1 77 ? 5.882 -5.802 9.611 1.00 90.69 77 ARG A CA 1
ATOM 572 C C . ARG A 1 77 ? 4.496 -5.291 9.990 1.00 90.69 77 ARG A C 1
ATOM 574 O O . ARG A 1 77 ? 3.879 -4.572 9.211 1.00 90.69 77 ARG A O 1
ATOM 581 N N . THR A 1 78 ? 4.058 -5.580 11.210 1.00 91.94 78 THR A N 1
ATOM 582 C CA . THR A 1 78 ? 2.736 -5.191 11.735 1.00 91.94 78 THR A CA 1
ATOM 583 C C . THR A 1 78 ? 2.619 -3.713 12.110 1.00 91.94 78 THR A C 1
ATOM 585 O O . THR A 1 78 ? 1.513 -3.229 12.336 1.00 91.94 78 THR A O 1
ATOM 588 N N . ARG A 1 79 ? 3.739 -2.981 12.171 1.00 93.06 79 ARG A N 1
ATOM 589 C CA . ARG A 1 79 ? 3.793 -1.554 12.521 1.00 93.06 79 ARG A CA 1
ATOM 590 C C . ARG A 1 79 ? 4.347 -0.708 11.380 1.00 93.06 79 ARG A C 1
ATOM 592 O O 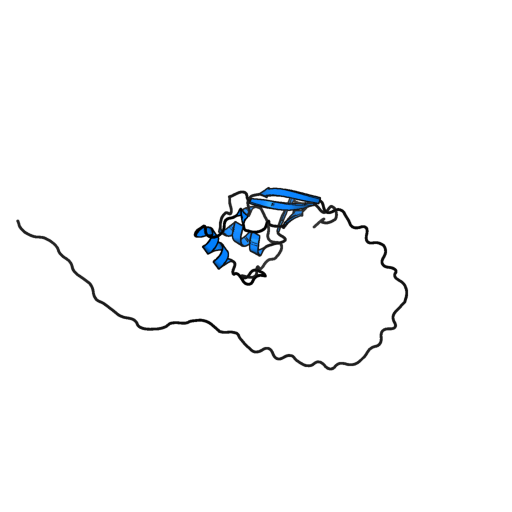. ARG A 1 79 ? 5.258 -1.134 10.657 1.00 93.06 79 ARG A O 1
ATOM 599 N N . PHE A 1 80 ? 3.807 0.494 11.234 1.00 89.94 80 PHE A N 1
ATOM 600 C CA . PHE A 1 80 ? 4.322 1.550 10.369 1.00 89.94 80 PHE A CA 1
ATOM 601 C C . PHE A 1 80 ? 5.574 2.207 10.976 1.00 89.94 80 PHE A C 1
ATOM 603 O O . PHE A 1 80 ? 5.985 1.889 12.089 1.00 89.94 80 PHE A O 1
ATOM 610 N N . HIS A 1 81 ? 6.228 3.092 10.214 1.00 86.69 81 HIS A N 1
ATOM 611 C CA . HIS A 1 81 ? 7.422 3.807 10.693 1.00 86.69 81 HIS A CA 1
ATOM 612 C C . HIS A 1 81 ? 7.117 4.818 11.806 1.00 86.69 81 HIS A C 1
ATOM 614 O O . HIS A 1 81 ? 8.003 5.127 12.588 1.00 86.69 81 HIS A O 1
ATOM 620 N N . ASP A 1 82 ? 5.883 5.309 11.883 1.00 84.69 82 ASP A N 1
ATOM 621 C CA . ASP A 1 82 ? 5.391 6.222 12.920 1.00 84.69 82 ASP A CA 1
ATOM 622 C C . ASP A 1 82 ? 4.943 5.491 14.202 1.00 84.69 82 ASP A C 1
ATOM 624 O O . ASP A 1 82 ? 4.430 6.116 15.122 1.00 84.69 82 ASP A O 1
ATOM 628 N N . GLY A 1 83 ? 5.118 4.166 14.274 1.00 88.06 83 GLY A N 1
ATOM 629 C CA . GLY A 1 83 ? 4.791 3.349 15.446 1.00 88.06 83 GLY A CA 1
ATOM 630 C C . GLY A 1 83 ? 3.352 2.825 15.489 1.00 88.06 83 GLY A C 1
ATOM 631 O O . GLY A 1 83 ? 3.094 1.842 16.198 1.00 88.06 83 GLY A O 1
ATOM 632 N N . ARG A 1 84 ? 2.441 3.392 14.683 1.00 89.69 84 ARG A N 1
ATOM 633 C CA . ARG A 1 84 ? 1.054 2.916 14.567 1.00 89.69 84 ARG A CA 1
ATOM 634 C C . ARG A 1 84 ? 1.015 1.494 14.019 1.00 89.69 84 ARG A C 1
ATOM 636 O O . ARG A 1 84 ? 1.795 1.127 13.133 1.00 89.69 84 ARG A O 1
ATOM 643 N N . SER A 1 85 ? 0.116 0.671 14.552 1.00 94.44 85 SER A N 1
ATOM 644 C CA . SER A 1 85 ? -0.079 -0.685 14.033 1.00 94.44 85 SER A CA 1
ATOM 645 C C . SER A 1 85 ? -1.006 -0.679 12.819 1.00 94.44 85 SER A C 1
ATOM 647 O O . SER A 1 85 ? -1.909 0.146 12.712 1.00 94.44 85 SER A O 1
ATOM 649 N N . ILE A 1 86 ? -0.807 -1.633 11.912 1.00 94.31 86 ILE A N 1
ATOM 650 C CA . ILE A 1 86 ? -1.695 -1.852 10.764 1.00 94.31 86 ILE A CA 1
ATOM 651 C C . ILE A 1 86 ? -3.134 -2.088 11.236 1.00 94.31 86 ILE A C 1
ATOM 653 O O . ILE A 1 86 ? -4.061 -1.528 10.662 1.00 94.31 86 ILE A O 1
ATOM 657 N N . TYR A 1 87 ? -3.313 -2.883 12.293 1.00 94.38 87 TYR A N 1
ATOM 658 C CA . TYR A 1 87 ? -4.626 -3.206 12.850 1.00 94.38 87 TYR A CA 1
ATOM 659 C C . TYR A 1 87 ? -5.320 -1.990 13.458 1.00 94.38 87 TYR A C 1
ATOM 661 O O . TYR A 1 87 ? -6.520 -1.817 13.276 1.00 94.38 87 TYR A O 1
ATOM 669 N N . GLN A 1 88 ? -4.564 -1.111 14.118 1.00 94.12 88 GLN A N 1
ATOM 670 C CA . GLN A 1 88 ? -5.097 0.154 14.609 1.00 94.12 88 GLN A CA 1
ATOM 671 C C . GLN A 1 88 ? -5.604 1.016 13.450 1.00 94.12 88 GLN A C 1
ATOM 673 O O . GLN A 1 88 ? -6.727 1.501 13.507 1.00 94.12 88 GLN A O 1
ATOM 678 N N . THR A 1 89 ? -4.827 1.147 12.372 1.00 93.69 89 THR A N 1
ATOM 679 C CA . THR A 1 89 ? -5.262 1.897 11.184 1.00 93.69 89 THR A CA 1
ATOM 680 C C . THR A 1 89 ? -6.479 1.263 10.508 1.00 93.69 89 THR A C 1
ATOM 682 O O . THR A 1 89 ? -7.355 1.986 10.054 1.00 93.69 89 THR A O 1
ATOM 685 N N . LEU A 1 90 ? -6.571 -0.070 10.459 1.00 95.25 90 LEU A N 1
ATOM 686 C CA . LEU A 1 90 ? -7.760 -0.762 9.946 1.00 95.25 90 LEU A CA 1
ATOM 687 C C . LEU A 1 90 ? -9.003 -0.458 10.788 1.00 95.25 90 LEU A C 1
ATOM 689 O O . LEU A 1 90 ? -10.051 -0.165 10.228 1.00 95.25 90 LEU A O 1
ATOM 693 N N . ASN A 1 91 ? -8.872 -0.464 12.114 1.00 95.06 91 ASN A N 1
ATOM 694 C CA . ASN A 1 91 ? -9.966 -0.106 13.014 1.00 95.06 91 ASN A CA 1
ATOM 695 C C . ASN A 1 91 ? -10.365 1.375 12.872 1.00 95.06 91 ASN A C 1
ATOM 697 O O . ASN A 1 91 ? -11.540 1.715 12.894 1.00 95.06 91 ASN A O 1
ATOM 701 N N . GLU A 1 92 ? -9.396 2.276 12.698 1.00 93.75 92 GLU A N 1
ATOM 702 C CA . GLU A 1 92 ? -9.664 3.697 12.440 1.00 93.75 92 GLU A CA 1
ATOM 703 C C . GLU A 1 92 ? -10.377 3.922 11.099 1.00 93.75 92 GLU A C 1
ATOM 705 O O . GLU A 1 92 ? -11.246 4.789 11.026 1.00 93.75 92 GLU A O 1
ATOM 710 N N . LEU A 1 93 ? -10.039 3.147 10.062 1.00 94.31 93 LEU A N 1
ATOM 711 C CA . LEU A 1 93 ? -10.731 3.163 8.768 1.00 94.31 93 LEU A CA 1
ATOM 712 C C . LEU A 1 93 ? -12.173 2.659 8.892 1.00 94.31 93 LEU A C 1
ATOM 714 O O . LEU A 1 93 ? -13.088 3.304 8.388 1.00 94.31 93 LEU A O 1
ATOM 718 N N . ASP A 1 94 ? -12.374 1.538 9.586 1.00 94.12 94 ASP A N 1
ATOM 719 C CA . ASP A 1 94 ? -13.695 0.936 9.800 1.00 94.12 94 ASP A CA 1
ATOM 720 C C . ASP A 1 94 ? -14.623 1.863 10.598 1.00 94.12 94 ASP A C 1
ATOM 722 O O . ASP A 1 94 ? -15.779 2.081 10.243 1.00 94.12 94 ASP A O 1
ATOM 726 N N . ARG A 1 95 ? -14.075 2.524 11.623 1.00 94.25 95 ARG A N 1
ATOM 727 C CA . ARG A 1 95 ? -14.792 3.517 12.436 1.00 94.25 95 ARG A CA 1
ATOM 728 C C . ARG A 1 95 ? -14.956 4.878 11.751 1.00 94.25 95 ARG A C 1
ATOM 730 O O . ARG A 1 95 ? -15.565 5.768 12.341 1.00 94.25 95 ARG A O 1
ATOM 737 N N . GLY A 1 96 ? -14.383 5.073 10.561 1.00 92.38 96 GLY A N 1
ATOM 738 C CA . GLY A 1 96 ? -14.420 6.342 9.829 1.00 92.38 96 GLY A CA 1
ATOM 739 C C . GLY A 1 96 ? -13.628 7.483 10.481 1.00 92.38 96 GLY A C 1
ATOM 740 O O . GLY A 1 96 ? -13.841 8.643 10.142 1.00 92.38 96 GLY A O 1
ATOM 741 N N . VAL A 1 97 ? -12.721 7.174 11.414 1.00 93.31 97 VAL A N 1
ATOM 742 C CA . VAL A 1 97 ? -11.812 8.153 12.042 1.00 93.31 97 VAL A CA 1
ATOM 743 C C . VAL A 1 97 ? -10.765 8.631 11.036 1.00 93.31 97 VAL A C 1
ATOM 745 O O . VAL A 1 97 ? -10.397 9.802 11.029 1.00 93.31 97 VAL A O 1
ATOM 748 N N . THR A 1 98 ? -10.307 7.718 10.180 1.00 91.88 98 THR A N 1
ATOM 749 C CA . THR A 1 98 ? -9.384 7.991 9.075 1.00 91.88 98 THR A CA 1
ATOM 750 C C . THR A 1 98 ? -10.070 7.597 7.771 1.00 91.88 98 THR A C 1
ATOM 752 O O . THR A 1 98 ? -10.731 6.562 7.717 1.00 91.88 98 THR A O 1
ATOM 755 N N . SER A 1 99 ? -9.909 8.380 6.705 1.00 91.69 99 SER A N 1
ATOM 756 C CA . SER A 1 99 ? -10.411 8.030 5.373 1.00 91.69 99 SER A CA 1
ATOM 757 C C . SER A 1 99 ? -9.319 7.407 4.494 1.00 91.69 99 SER A C 1
ATOM 759 O O . SER A 1 99 ? -8.120 7.569 4.719 1.00 91.69 99 SER A O 1
ATOM 761 N N . VAL A 1 100 ? -9.726 6.715 3.425 1.00 90.44 100 VAL A N 1
ATOM 762 C CA . VAL A 1 100 ? -8.810 6.146 2.413 1.00 90.44 100 VAL A CA 1
ATOM 763 C C . VAL A 1 100 ? -7.884 7.222 1.821 1.00 90.44 100 VAL A C 1
ATOM 765 O O . VAL A 1 100 ? -6.732 6.926 1.510 1.00 90.44 100 VAL A O 1
ATOM 768 N N . GLY A 1 101 ? -8.368 8.463 1.692 1.00 88.94 101 GLY A N 1
ATOM 769 C CA . GLY A 1 101 ? -7.599 9.594 1.163 1.00 88.94 101 GLY A CA 1
ATOM 770 C C . GLY A 1 101 ? -6.533 10.134 2.119 1.00 88.94 101 GLY A C 1
ATOM 771 O O . GLY A 1 101 ? -5.551 10.715 1.658 1.00 88.94 101 GLY A O 1
ATOM 772 N N . ASP A 1 102 ? -6.684 9.898 3.423 1.00 90.12 102 ASP A N 1
ATOM 773 C CA . ASP A 1 102 ? -5.719 10.328 4.444 1.00 90.12 102 ASP A CA 1
ATOM 774 C C . ASP A 1 102 ? -4.501 9.398 4.510 1.00 90.12 102 ASP A C 1
ATOM 776 O O . ASP A 1 102 ? -3.422 9.776 4.979 1.00 90.12 102 ASP A O 1
ATOM 780 N N . ILE A 1 103 ? -4.647 8.165 4.017 1.00 89.56 103 ILE A N 1
ATOM 781 C CA . ILE A 1 103 ? -3.536 7.226 3.919 1.00 89.56 103 ILE A CA 1
ATOM 782 C C . ILE A 1 103 ? -2.660 7.629 2.729 1.00 89.56 103 ILE A C 1
ATOM 784 O O . ILE A 1 103 ? -3.141 7.704 1.596 1.00 89.56 103 ILE A O 1
ATOM 788 N N . PRO A 1 104 ? -1.342 7.829 2.921 1.00 92.06 104 PRO A N 1
ATOM 789 C CA . PRO A 1 104 ? -0.519 8.299 1.823 1.00 92.06 104 PRO A CA 1
ATOM 790 C C . PRO A 1 104 ? -0.421 7.249 0.710 1.00 92.06 104 PRO A C 1
ATOM 792 O O . PRO A 1 104 ? -0.247 6.055 0.978 1.00 92.06 104 PRO A O 1
ATOM 795 N N . LYS A 1 105 ? -0.466 7.723 -0.540 1.00 93.88 105 LYS A N 1
ATOM 796 C CA . LYS A 1 105 ? -0.486 6.902 -1.761 1.00 93.88 105 LYS A CA 1
ATOM 797 C C . LYS A 1 105 ? 0.584 5.807 -1.762 1.00 93.88 105 LYS A C 1
ATOM 799 O O . LYS A 1 105 ? 1.693 5.982 -1.243 1.00 93.88 105 LYS A O 1
ATOM 804 N N . ILE A 1 106 ? 0.242 4.674 -2.368 1.00 94.88 106 ILE A N 1
ATOM 805 C CA . ILE A 1 106 ? 1.162 3.549 -2.561 1.00 94.88 106 ILE A CA 1
ATOM 806 C C . ILE A 1 106 ? 2.022 3.839 -3.783 1.00 94.88 106 ILE A C 1
ATOM 808 O O . ILE A 1 106 ? 1.504 4.194 -4.842 1.00 94.88 106 ILE A O 1
ATOM 812 N N . TRP A 1 107 ? 3.330 3.649 -3.659 1.00 95.06 107 TRP A N 1
ATOM 813 C CA . TRP A 1 107 ? 4.214 3.610 -4.815 1.00 95.06 107 TRP A CA 1
ATOM 814 C C . TRP A 1 107 ? 4.248 2.209 -5.402 1.00 95.06 107 TRP A C 1
ATOM 816 O O . TRP A 1 107 ? 4.485 1.229 -4.690 1.00 95.06 107 TRP A O 1
ATOM 826 N N . VAL A 1 108 ? 4.008 2.127 -6.702 1.00 94.75 108 VAL A N 1
ATOM 827 C CA . VAL A 1 108 ? 3.897 0.876 -7.444 1.00 94.75 108 VAL A CA 1
ATOM 828 C C . VAL A 1 108 ? 4.823 0.939 -8.643 1.00 94.75 108 VAL A C 1
ATOM 830 O O . VAL A 1 108 ? 4.911 1.968 -9.304 1.00 94.75 108 VAL A O 1
ATOM 833 N N . ILE A 1 109 ? 5.496 -0.165 -8.932 1.00 92.50 109 ILE A N 1
ATOM 834 C CA . ILE A 1 109 ? 6.224 -0.373 -10.183 1.00 92.50 109 ILE A CA 1
ATOM 835 C C . ILE A 1 109 ? 5.424 -1.343 -11.052 1.00 92.50 109 ILE A C 1
ATOM 837 O O . ILE A 1 109 ? 4.774 -2.256 -10.536 1.00 92.50 109 ILE A O 1
ATOM 841 N N . ARG A 1 110 ? 5.461 -1.150 -12.367 1.00 91.25 110 ARG A N 1
ATOM 842 C CA . ARG A 1 110 ? 4.962 -2.132 -13.335 1.00 91.25 110 ARG A CA 1
ATOM 843 C C . ARG A 1 110 ? 6.158 -2.909 -13.863 1.00 91.25 110 ARG A C 1
ATOM 845 O O . ARG A 1 110 ? 7.137 -2.296 -14.272 1.00 91.25 110 ARG A O 1
ATOM 852 N N . ASN A 1 111 ? 6.073 -4.232 -13.859 1.00 87.69 111 ASN A N 1
ATOM 853 C CA . ASN A 1 111 ? 7.040 -5.062 -14.557 1.00 87.69 111 ASN A CA 1
ATOM 854 C C . ASN A 1 111 ? 6.724 -5.015 -16.063 1.00 87.69 111 ASN A C 1
ATOM 856 O O . ASN A 1 111 ? 5.584 -5.224 -16.477 1.00 87.69 111 ASN A O 1
ATOM 860 N N . GLU A 1 112 ? 7.723 -4.682 -16.879 1.00 83.88 112 GLU A N 1
ATOM 861 C CA . GLU A 1 112 ? 7.579 -4.558 -18.333 1.00 83.88 112 GLU A CA 1
ATOM 862 C C . GLU A 1 112 ? 7.387 -5.908 -19.041 1.00 83.88 112 GLU A C 1
ATOM 864 O O . GLU A 1 112 ? 6.810 -5.945 -20.125 1.00 83.88 112 GLU A O 1
ATOM 869 N N . ARG A 1 113 ? 7.835 -7.019 -18.439 1.00 84.50 113 ARG A N 1
ATOM 870 C CA . ARG A 1 113 ? 7.776 -8.355 -19.051 1.00 84.50 113 ARG A CA 1
ATOM 871 C C . ARG A 1 113 ? 6.381 -8.962 -19.009 1.00 84.50 113 ARG A C 1
ATOM 873 O O . ARG A 1 113 ? 5.918 -9.498 -20.009 1.00 84.50 113 ARG A O 1
ATOM 880 N N . ASP A 1 114 ? 5.733 -8.911 -17.850 1.00 87.94 114 ASP A N 1
ATOM 881 C CA . ASP A 1 114 ? 4.441 -9.561 -17.593 1.00 87.94 114 ASP A CA 1
ATOM 882 C C . ASP A 1 114 ? 3.304 -8.556 -17.328 1.00 87.94 114 ASP A C 1
ATOM 884 O O . ASP A 1 114 ? 2.136 -8.933 -17.254 1.00 87.94 114 ASP A O 1
ATOM 888 N N . GLY A 1 115 ? 3.623 -7.266 -17.191 1.00 89.44 115 GLY A N 1
ATOM 889 C CA . GLY A 1 115 ? 2.659 -6.221 -16.862 1.00 89.44 115 GLY A CA 1
ATOM 890 C C . GLY A 1 115 ? 2.208 -6.218 -15.399 1.00 89.44 115 GLY A C 1
ATOM 891 O O . GLY A 1 115 ? 1.329 -5.422 -15.053 1.00 89.44 115 GLY A O 1
ATOM 892 N N . SER A 1 116 ? 2.790 -7.063 -14.543 1.00 92.56 116 SER A N 1
ATOM 893 C CA . SER A 1 116 ? 2.411 -7.183 -13.136 1.00 92.56 116 SER A CA 1
ATOM 894 C C . SER A 1 116 ? 2.741 -5.916 -12.356 1.00 92.56 116 SER A C 1
ATOM 896 O O . SER A 1 116 ? 3.775 -5.277 -12.558 1.00 92.56 116 SER A O 1
ATOM 898 N N . LEU A 1 117 ? 1.870 -5.565 -11.413 1.00 94.50 117 LEU A N 1
ATOM 899 C CA . LEU A 1 117 ? 2.055 -4.415 -10.535 1.00 94.50 117 LEU A CA 1
ATOM 900 C C . LEU A 1 117 ? 2.651 -4.862 -9.208 1.00 94.50 117 LEU A C 1
ATOM 902 O O . LEU A 1 117 ? 2.113 -5.756 -8.564 1.00 94.50 117 LEU A O 1
ATOM 906 N N . TRP A 1 118 ? 3.718 -4.208 -8.765 1.00 94.56 118 TRP A N 1
ATOM 907 C CA . TRP A 1 118 ? 4.419 -4.541 -7.528 1.00 94.56 118 TRP A CA 1
ATOM 908 C C . TRP A 1 118 ? 4.518 -3.324 -6.616 1.00 94.56 118 TRP A C 1
ATOM 910 O O . TRP A 1 118 ? 4.915 -2.238 -7.034 1.00 94.56 118 TRP A O 1
ATOM 920 N N . SER A 1 119 ? 4.157 -3.495 -5.348 1.00 95.38 119 SER A N 1
ATOM 921 C CA . SER A 1 119 ? 4.147 -2.411 -4.364 1.00 95.38 119 SER A CA 1
ATOM 922 C C . SER A 1 119 ? 5.513 -2.204 -3.706 1.00 95.38 119 SER A C 1
ATOM 924 O O . SER A 1 119 ? 6.126 -3.142 -3.200 1.00 95.38 119 SER A O 1
ATOM 926 N N . LEU A 1 120 ? 5.932 -0.945 -3.576 1.00 93.56 120 LEU A N 1
ATOM 927 C CA . LEU A 1 120 ? 7.071 -0.535 -2.745 1.00 93.56 120 LEU A CA 1
ATOM 928 C C . LEU A 1 120 ? 6.668 -0.248 -1.287 1.00 93.56 120 LEU A C 1
ATOM 930 O O . LEU A 1 120 ? 7.517 -0.021 -0.425 1.00 93.56 120 LEU A O 1
ATOM 934 N N . ASN A 1 121 ? 5.368 -0.246 -0.977 1.00 93.94 121 ASN A N 1
ATOM 935 C CA . ASN A 1 121 ? 4.835 0.038 0.355 1.00 93.94 121 ASN A CA 1
ATOM 936 C C . ASN A 1 121 ? 3.908 -1.088 0.833 1.00 93.94 121 ASN A C 1
ATOM 938 O O . ASN A 1 121 ? 2.719 -0.875 1.069 1.00 93.94 121 ASN A O 1
ATOM 942 N N . ASN A 1 122 ? 4.469 -2.285 1.033 1.00 94.75 122 ASN A N 1
ATOM 943 C CA . ASN A 1 122 ? 3.702 -3.504 1.332 1.00 94.75 122 ASN A CA 1
ATOM 944 C C . ASN A 1 122 ? 2.761 -3.375 2.539 1.00 94.75 122 ASN A C 1
ATOM 946 O O . ASN A 1 122 ? 1.646 -3.876 2.488 1.00 94.75 122 ASN A O 1
ATOM 950 N N . ARG A 1 123 ? 3.153 -2.646 3.594 1.00 94.94 123 ARG A N 1
ATOM 951 C CA . ARG A 1 123 ? 2.277 -2.411 4.758 1.00 94.94 123 ARG A CA 1
ATOM 952 C C . ARG A 1 123 ? 1.008 -1.638 4.402 1.00 94.94 123 ARG A C 1
ATOM 954 O O . ARG A 1 123 ? -0.065 -2.010 4.849 1.00 94.94 123 ARG A O 1
ATOM 961 N N . ARG A 1 124 ? 1.123 -0.595 3.572 1.00 94.62 124 ARG A N 1
ATOM 962 C CA . ARG A 1 124 ? -0.042 0.185 3.127 1.00 94.62 124 ARG A CA 1
ATOM 963 C C . ARG A 1 124 ? -0.905 -0.631 2.180 1.00 94.62 124 ARG A C 1
ATOM 965 O O . ARG A 1 124 ? -2.114 -0.668 2.353 1.00 94.62 124 ARG A O 1
ATOM 972 N N . LEU A 1 125 ? -0.283 -1.331 1.227 1.00 96.31 125 LEU A N 1
ATOM 973 C CA . LEU A 1 125 ? -1.012 -2.230 0.335 1.00 96.31 125 LEU A CA 1
ATOM 974 C C . LEU A 1 125 ? -1.801 -3.279 1.121 1.00 96.31 125 LEU A C 1
ATOM 976 O O . LEU A 1 125 ? -2.947 -3.549 0.783 1.00 96.31 125 LEU A O 1
ATOM 980 N N . PHE A 1 126 ? -1.212 -3.839 2.178 1.00 96.06 126 PHE A N 1
ATOM 981 C CA . PHE A 1 126 ? -1.911 -4.781 3.039 1.00 96.06 126 PHE A CA 1
ATOM 982 C C . PHE A 1 126 ? -3.139 -4.140 3.689 1.00 96.06 126 PHE A C 1
ATOM 984 O O . PHE A 1 126 ? -4.217 -4.714 3.590 1.00 96.06 126 PHE A O 1
ATOM 991 N N . THR A 1 127 ? -3.015 -2.938 4.264 1.00 95.25 127 THR A N 1
ATOM 992 C CA . THR A 1 127 ? -4.160 -2.197 4.820 1.00 95.25 127 THR A CA 1
ATOM 993 C C . THR A 1 127 ? -5.293 -2.054 3.799 1.00 95.25 127 THR A C 1
ATOM 995 O O . THR A 1 127 ? -6.429 -2.408 4.096 1.00 95.25 127 THR A O 1
ATOM 998 N N . PHE A 1 128 ? -4.994 -1.630 2.568 1.00 95.88 128 PHE A N 1
ATOM 999 C CA . PHE A 1 128 ? -6.021 -1.493 1.529 1.00 95.88 128 PHE A CA 1
ATOM 1000 C C . PHE A 1 128 ? -6.594 -2.833 1.052 1.00 95.88 128 PHE A C 1
ATOM 1002 O O . PHE A 1 128 ? -7.787 -2.919 0.788 1.00 95.88 128 PHE A O 1
ATOM 1009 N N . LYS A 1 129 ? -5.784 -3.896 0.967 1.00 96.19 129 LYS A N 1
ATOM 1010 C CA . LYS A 1 129 ? -6.282 -5.239 0.628 1.00 96.19 129 LYS A CA 1
ATOM 1011 C C . LYS A 1 129 ? -7.231 -5.802 1.688 1.00 96.19 129 LYS A C 1
ATOM 1013 O O . LYS A 1 129 ? -8.116 -6.561 1.321 1.00 96.19 129 LYS A O 1
ATOM 1018 N N . GLN A 1 130 ? -7.042 -5.456 2.961 1.00 95.50 130 GLN A N 1
ATOM 1019 C CA . GLN A 1 130 ? -7.944 -5.886 4.033 1.00 95.50 130 GLN A CA 1
ATOM 1020 C C . GLN A 1 130 ? -9.219 -5.039 4.090 1.00 95.50 130 GLN A C 1
ATOM 1022 O O . GLN A 1 130 ? -10.297 -5.588 4.270 1.00 95.50 130 GLN A O 1
ATOM 1027 N N . PHE A 1 131 ? -9.109 -3.720 3.918 1.00 95.00 131 PHE A N 1
ATOM 1028 C CA . PHE A 1 131 ? -10.252 -2.816 4.061 1.00 95.00 131 PHE A CA 1
ATOM 1029 C C . PHE A 1 131 ? -11.127 -2.731 2.802 1.00 95.00 131 PHE A C 1
ATOM 1031 O O . PHE A 1 131 ? -12.349 -2.745 2.888 1.00 95.00 131 PHE A O 1
ATOM 1038 N N . CYS A 1 132 ? -10.517 -2.631 1.618 1.00 93.88 132 CYS A N 1
ATOM 1039 C CA . CYS A 1 132 ? -11.234 -2.353 0.374 1.00 93.88 132 CYS A CA 1
ATOM 1040 C C . CYS A 1 132 ? -10.595 -3.042 -0.855 1.00 93.88 132 CYS A C 1
ATOM 1042 O O . CYS A 1 132 ? -10.194 -2.380 -1.815 1.00 93.88 132 CYS A O 1
ATOM 1044 N N . PRO A 1 133 ? -10.510 -4.387 -0.882 1.00 94.94 133 PRO A N 1
ATOM 1045 C CA . PRO A 1 133 ? -9.789 -5.130 -1.926 1.00 94.94 133 PRO A CA 1
ATOM 1046 C C . PRO A 1 133 ? -10.294 -4.874 -3.354 1.00 94.94 133 PRO A C 1
ATOM 1048 O O . PRO A 1 133 ? -9.508 -4.933 -4.308 1.00 94.94 133 PRO A O 1
ATOM 1051 N N . ASP A 1 134 ? -11.591 -4.592 -3.492 1.00 96.38 134 ASP A N 1
ATOM 1052 C CA . ASP A 1 134 ? -12.286 -4.443 -4.772 1.00 96.38 134 ASP A CA 1
ATOM 1053 C C . ASP A 1 134 ? -12.508 -2.987 -5.196 1.00 96.38 134 ASP A C 1
ATOM 1055 O O . ASP A 1 134 ? -12.879 -2.739 -6.348 1.00 96.38 134 ASP A O 1
ATOM 1059 N N . GLN A 1 135 ? -12.257 -2.036 -4.294 1.00 94.25 135 GLN A N 1
ATOM 1060 C CA . GLN A 1 135 ? -12.399 -0.609 -4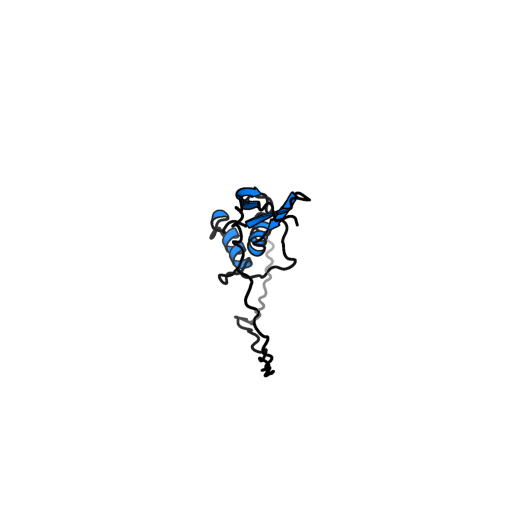.553 1.00 94.25 135 GLN A CA 1
ATOM 1061 C C . GLN A 1 135 ? -11.135 -0.072 -5.218 1.00 94.25 135 GLN A C 1
ATOM 1063 O O . GLN A 1 135 ? -10.021 -0.374 -4.801 1.00 94.25 135 GLN A O 1
ATOM 1068 N N . GLU A 1 136 ? -11.289 0.743 -6.255 1.00 95.31 136 GLU A N 1
ATOM 1069 C CA . GLU A 1 136 ? -10.140 1.383 -6.886 1.00 95.31 136 GLU A CA 1
ATOM 1070 C C . GLU A 1 136 ? -9.552 2.467 -5.980 1.00 95.31 136 GLU A C 1
ATOM 1072 O O . GLU A 1 136 ? -10.266 3.346 -5.496 1.00 95.31 136 GLU A O 1
ATOM 1077 N N . ILE A 1 137 ? -8.234 2.414 -5.785 1.00 94.56 137 ILE A N 1
ATOM 1078 C CA . ILE A 1 137 ? -7.473 3.409 -5.028 1.00 94.56 137 ILE A CA 1
ATOM 1079 C C . ILE A 1 137 ? -6.476 4.123 -5.938 1.00 94.56 137 ILE A C 1
ATOM 1081 O O . ILE A 1 137 ? -5.985 3.556 -6.917 1.00 94.56 137 ILE A O 1
ATOM 1085 N N . GLU A 1 138 ? -6.149 5.368 -5.599 1.00 95.50 138 GLU A N 1
ATOM 1086 C CA . GLU A 1 138 ? -5.103 6.116 -6.292 1.00 95.50 138 GLU A CA 1
ATOM 1087 C C . GLU A 1 138 ? -3.714 5.643 -5.854 1.00 95.50 138 GLU A C 1
ATOM 1089 O O . GLU A 1 138 ? -3.339 5.720 -4.680 1.00 95.50 138 GLU A O 1
ATOM 1094 N N . ILE A 1 139 ? -2.919 5.206 -6.823 1.00 95.25 139 ILE A N 1
ATOM 1095 C CA . ILE A 1 139 ? -1.521 4.818 -6.644 1.00 95.25 139 ILE A CA 1
ATOM 1096 C C . ILE A 1 139 ? -0.609 5.755 -7.430 1.00 95.25 139 ILE A C 1
ATOM 1098 O O . ILE A 1 139 ? -1.029 6.355 -8.418 1.00 95.25 139 ILE A O 1
ATOM 1102 N N . CYS A 1 140 ? 0.655 5.854 -7.023 1.00 95.19 140 CYS A N 1
ATOM 1103 C CA . CYS A 1 140 ? 1.684 6.465 -7.858 1.00 95.19 140 CYS A CA 1
ATOM 1104 C C . CYS A 1 140 ? 2.454 5.359 -8.580 1.00 95.19 140 CYS A C 1
ATOM 1106 O O . CYS A 1 140 ? 3.242 4.639 -7.959 1.00 95.19 140 CYS A O 1
ATOM 1108 N N . LEU A 1 141 ? 2.237 5.244 -9.883 1.00 93.62 141 LEU A N 1
ATOM 1109 C CA . LEU A 1 141 ? 2.991 4.372 -10.761 1.00 93.62 141 LEU A CA 1
ATOM 1110 C C . LEU A 1 141 ? 4.349 5.012 -11.072 1.00 93.62 141 LEU A C 1
ATOM 1112 O O . LEU A 1 141 ? 4.430 6.142 -11.558 1.00 93.62 141 LEU A O 1
ATOM 1116 N N . LEU A 1 142 ? 5.416 4.285 -10.766 1.00 90.69 142 LEU A N 1
ATOM 1117 C CA . LEU A 1 142 ? 6.783 4.629 -11.117 1.00 90.69 142 LEU A CA 1
ATOM 1118 C C . LEU A 1 142 ? 7.143 3.881 -12.398 1.00 90.69 142 LEU A C 1
ATOM 1120 O O . LEU A 1 142 ? 7.300 2.660 -12.391 1.00 90.69 142 LEU A O 1
ATOM 1124 N N . GLN A 1 143 ? 7.263 4.631 -13.488 1.00 80.31 143 GLN A N 1
ATOM 1125 C CA . GLN A 1 143 ? 7.827 4.143 -14.739 1.00 80.31 143 GLN A CA 1
ATOM 1126 C C . GLN A 1 143 ? 9.312 4.508 -14.742 1.00 80.31 143 GLN A C 1
ATOM 1128 O O . GLN A 1 143 ? 9.686 5.675 -14.914 1.00 80.31 143 GLN A O 1
ATOM 1133 N N . ASP A 1 144 ? 10.160 3.512 -14.491 1.00 72.06 144 ASP A N 1
ATOM 1134 C CA . ASP A 1 144 ? 11.594 3.619 -14.735 1.00 72.06 144 ASP A CA 1
ATOM 1135 C C . ASP A 1 144 ? 11.968 2.660 -15.872 1.00 72.06 144 ASP A C 1
ATOM 1137 O O . ASP A 1 144 ? 11.906 1.449 -15.667 1.00 72.06 144 ASP A O 1
ATOM 1141 N N . PRO A 1 145 ? 12.406 3.167 -17.038 1.00 65.19 145 PRO A N 1
ATOM 1142 C CA . PRO A 1 145 ? 12.810 2.331 -18.170 1.00 65.19 145 PRO A CA 1
ATOM 1143 C C . PRO A 1 145 ? 14.080 1.497 -17.907 1.00 65.19 145 PRO A C 1
ATOM 1145 O O . PRO A 1 145 ? 14.596 0.853 -18.813 1.00 65.19 145 PRO A O 1
ATOM 1148 N N . ALA A 1 146 ? 14.687 1.573 -16.714 1.00 63.69 146 ALA A N 1
ATOM 1149 C CA . ALA A 1 146 ? 15.729 0.636 -16.274 1.00 63.69 146 ALA A CA 1
ATOM 1150 C C . ALA A 1 146 ? 15.197 -0.532 -15.433 1.00 63.69 146 ALA A C 1
ATOM 1152 O O . ALA A 1 146 ? 15.953 -1.472 -15.183 1.00 63.69 146 ALA A O 1
ATOM 1153 N N . TYR A 1 147 ? 13.949 -0.484 -14.964 1.00 61.38 147 TYR A N 1
ATOM 1154 C CA . TYR A 1 147 ? 13.379 -1.506 -14.088 1.00 61.38 147 TYR A CA 1
ATOM 1155 C C . TYR A 1 147 ? 12.797 -2.666 -14.910 1.00 61.38 147 TYR A C 1
ATOM 1157 O O . TYR A 1 147 ? 11.601 -2.943 -14.900 1.00 61.38 147 TYR A O 1
ATOM 1165 N N . CYS A 1 148 ? 13.678 -3.376 -15.615 1.00 49.34 148 CYS A N 1
ATOM 1166 C CA . CYS A 1 148 ? 13.366 -4.674 -16.204 1.00 49.34 148 CYS A CA 1
ATOM 1167 C C . CYS A 1 148 ? 13.560 -5.754 -15.131 1.00 49.34 148 CYS A C 1
ATOM 1169 O O . CYS A 1 148 ? 14.668 -6.275 -14.992 1.00 49.34 148 CYS A O 1
ATOM 1171 N N . VAL A 1 149 ? 12.517 -6.066 -14.357 1.00 52.94 149 VAL A N 1
ATOM 1172 C CA . VAL A 1 149 ? 12.531 -7.192 -13.396 1.00 52.94 149 VAL A CA 1
ATOM 1173 C C . VAL A 1 149 ? 12.324 -8.516 -14.121 1.00 52.94 149 VAL A C 1
ATOM 1175 O O . VAL A 1 149 ? 11.284 -8.660 -14.801 1.00 52.94 149 VAL A O 1
#

Foldseek 3Di:
DDDDDDDDDDDDDDDDDDDPDDDDDPPDDDDDDDDDDDDDDDDDPDDDPDPPPPADKDKDKDWDQLLQEAEPDPDDDQADPVGDGLVNVLVCCVVVVDDLVNQDAWEWEAAPPPRGIYTPCRSNSVSRCVRPRPGIDIHIYIDDPVPND

Sequence (149 aa):
VEEPNTSDCAPDTDKEGTVTDPDVVPENFQTPMRAGASSATRGTPGSTPSPIKKRKVMKEIVKVKPRNINFTQGSIRTRFHDGRSIYQTLNELDRGVTSVGDIPKIWVIRNERDGSLWSLNNRRLFTFKQFCPDQEIEICLLQDPAYCV

Radius of gyration: 27.75 Å; chains: 1; bounding box: 105×34×58 Å